Protein AF-A0A6P0RK32-F1 (afdb_monomer_lite)

pLDDT: mean 91.12, std 11.49, range [54.72, 98.62]

Structure (mmCIF, N/CA/C/O backbone):
data_AF-A0A6P0RK32-F1
#
_entry.id   AF-A0A6P0RK32-F1
#
loop_
_atom_site.group_PDB
_atom_site.id
_atom_site.type_symbol
_atom_site.label_atom_id
_atom_site.label_alt_id
_atom_site.label_comp_id
_atom_site.label_asym_id
_atom_site.label_entity_id
_atom_site.label_seq_id
_atom_site.pdbx_PDB_ins_code
_atom_site.Cartn_x
_atom_site.Cartn_y
_atom_site.Cartn_z
_atom_site.occupancy
_atom_site.B_iso_or_equiv
_atom_site.auth_seq_id
_atom_site.auth_comp_id
_atom_site.auth_asym_id
_atom_site.auth_atom_id
_atom_site.pdbx_PDB_model_num
ATOM 1 N N . MET A 1 1 ? 32.898 0.483 -22.674 1.00 54.72 1 MET A N 1
ATOM 2 C CA . MET A 1 1 ? 32.449 -0.875 -22.302 1.00 54.72 1 MET A CA 1
ATOM 3 C C . MET A 1 1 ? 31.187 -0.738 -21.471 1.00 54.72 1 MET A C 1
ATOM 5 O O . MET A 1 1 ? 31.265 -0.201 -20.374 1.00 54.72 1 MET A O 1
ATOM 9 N N . VAL A 1 2 ? 30.035 -1.133 -22.010 1.00 64.50 2 VAL A N 1
ATOM 10 C CA . VAL A 1 2 ? 28.781 -1.218 -21.248 1.00 64.50 2 VAL A CA 1
ATOM 11 C C . VAL A 1 2 ? 28.784 -2.582 -20.560 1.00 64.50 2 VAL A C 1
ATOM 13 O O . VAL A 1 2 ? 29.000 -3.591 -21.225 1.00 64.50 2 VAL A O 1
ATOM 16 N N . ARG A 1 3 ? 28.641 -2.616 -19.231 1.00 71.50 3 ARG A N 1
ATOM 17 C CA . ARG A 1 3 ? 28.417 -3.870 -18.501 1.00 71.50 3 ARG A CA 1
ATOM 18 C C . ARG A 1 3 ? 26.940 -4.228 -18.642 1.00 71.50 3 ARG A C 1
ATOM 20 O O . ARG A 1 3 ? 26.093 -3.480 -18.162 1.00 71.50 3 ARG A O 1
ATOM 27 N N . GLU A 1 4 ? 26.662 -5.352 -19.289 1.00 64.00 4 GLU A N 1
ATOM 28 C CA . GLU A 1 4 ? 25.373 -6.042 -19.208 1.00 64.00 4 GLU A CA 1
ATOM 29 C C . GLU A 1 4 ? 25.201 -6.497 -17.751 1.00 64.00 4 GLU A C 1
ATOM 31 O O . GLU A 1 4 ? 25.860 -7.428 -17.293 1.00 64.00 4 GLU A O 1
ATOM 36 N N . LEU A 1 5 ? 24.409 -5.756 -16.978 1.00 75.44 5 LEU A N 1
ATOM 37 C CA . LEU A 1 5 ? 23.974 -6.188 -15.654 1.00 75.44 5 LEU A CA 1
ATOM 38 C C . LEU A 1 5 ? 22.704 -7.011 -15.850 1.00 75.44 5 LEU A C 1
ATOM 40 O O . LEU A 1 5 ? 21.728 -6.492 -16.397 1.00 75.44 5 LEU A O 1
ATOM 44 N N . GLU A 1 6 ? 22.699 -8.259 -15.382 1.00 63.50 6 GLU A N 1
ATOM 45 C CA . GLU A 1 6 ? 21.464 -9.035 -15.274 1.00 63.50 6 GLU A CA 1
ATOM 46 C C . GLU A 1 6 ? 20.484 -8.267 -14.380 1.00 63.50 6 GLU A C 1
ATOM 48 O O . GLU A 1 6 ? 20.678 -8.118 -13.171 1.00 63.50 6 GLU A O 1
ATOM 53 N N . LYS A 1 7 ? 19.429 -7.720 -14.990 1.00 60.91 7 LYS A N 1
ATOM 54 C CA . LYS A 1 7 ? 18.332 -7.108 -14.248 1.00 60.91 7 LYS A CA 1
ATOM 55 C C . LYS A 1 7 ? 17.497 -8.227 -13.650 1.00 60.91 7 LYS A C 1
ATOM 57 O O . LYS A 1 7 ? 16.628 -8.777 -14.320 1.00 60.91 7 LYS A O 1
ATOM 62 N N . VAL A 1 8 ? 17.734 -8.532 -12.380 1.00 57.53 8 VAL A N 1
ATOM 63 C CA . VAL A 1 8 ? 16.809 -9.347 -11.592 1.00 57.53 8 VAL A CA 1
ATOM 64 C C . VAL A 1 8 ? 15.487 -8.581 -11.507 1.00 57.53 8 VAL A C 1
ATOM 66 O O . VAL A 1 8 ? 15.381 -7.570 -10.813 1.00 57.53 8 VAL A O 1
ATOM 69 N N . HIS A 1 9 ? 14.487 -9.013 -12.275 1.00 57.72 9 HIS A N 1
ATOM 70 C CA . HIS A 1 9 ? 13.155 -8.416 -12.271 1.00 57.72 9 HIS A CA 1
ATOM 71 C C . HIS A 1 9 ? 12.365 -8.979 -11.084 1.00 57.72 9 HIS A C 1
ATOM 73 O O . HIS A 1 9 ? 11.516 -9.848 -11.236 1.00 57.72 9 HIS A O 1
ATOM 79 N N . GLN A 1 10 ? 12.684 -8.531 -9.869 1.00 60.22 10 GLN A N 1
ATOM 80 C CA . GLN A 1 10 ? 11.804 -8.752 -8.723 1.00 60.22 10 GLN A CA 1
ATOM 81 C C . GLN A 1 10 ? 10.704 -7.694 -8.765 1.00 60.22 10 GLN A C 1
ATOM 83 O O . GLN A 1 10 ? 10.923 -6.539 -8.400 1.00 60.22 10 GLN A O 1
ATOM 88 N N . THR A 1 11 ? 9.527 -8.068 -9.261 1.00 67.00 11 THR A N 1
ATOM 89 C CA . THR A 1 11 ? 8.356 -7.190 -9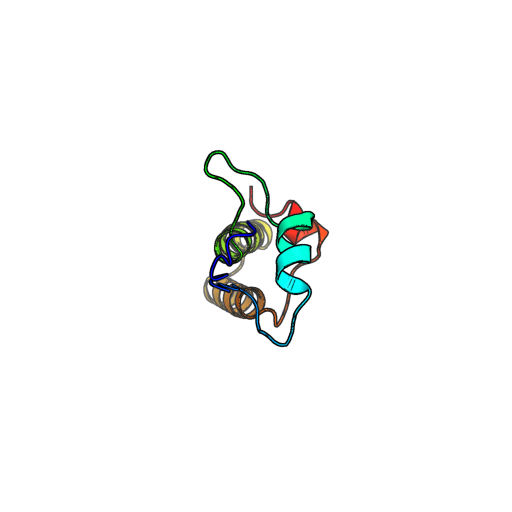.232 1.00 67.00 11 THR A CA 1
ATOM 90 C C . THR A 1 11 ? 7.347 -7.692 -8.215 1.00 67.00 11 THR A C 1
ATOM 92 O O . THR A 1 11 ? 6.834 -8.798 -8.326 1.00 67.00 11 THR A O 1
ATOM 95 N N . GLU A 1 12 ? 6.996 -6.835 -7.256 1.00 82.31 12 GLU A N 1
ATOM 96 C CA . GLU A 1 12 ? 5.873 -7.040 -6.320 1.00 82.31 12 GLU A CA 1
ATOM 97 C C . GLU A 1 12 ? 4.501 -7.005 -7.025 1.00 82.31 12 GLU A C 1
ATOM 99 O O . GLU A 1 12 ? 3.458 -7.179 -6.402 1.00 82.31 12 GLU A O 1
ATOM 104 N N . PHE A 1 13 ? 4.496 -6.756 -8.337 1.00 90.38 13 PHE A N 1
ATOM 105 C CA . PHE A 1 13 ? 3.314 -6.527 -9.151 1.00 90.38 13 PHE A CA 1
ATOM 106 C C . PHE A 1 13 ? 3.226 -7.561 -10.282 1.00 90.38 13 PHE A C 1
ATOM 108 O O . PHE A 1 13 ? 4.269 -8.009 -10.769 1.00 90.38 13 PHE A O 1
ATOM 115 N N . PRO A 1 14 ? 2.007 -7.915 -10.735 1.00 88.75 14 PRO A N 1
ATOM 116 C CA . PRO A 1 14 ? 1.814 -8.844 -11.845 1.00 88.75 14 PRO A CA 1
ATOM 117 C C . PRO A 1 14 ? 2.471 -8.358 -13.142 1.00 88.75 14 PRO A C 1
ATOM 119 O O . PRO A 1 14 ? 2.404 -7.172 -13.463 1.00 88.75 14 PRO A O 1
ATOM 122 N N . GLU A 1 15 ? 2.995 -9.284 -13.951 1.00 88.38 15 GLU A N 1
ATOM 123 C CA . GLU A 1 15 ? 3.577 -8.979 -15.273 1.00 88.38 15 GLU A CA 1
ATOM 124 C C . GLU A 1 15 ? 2.581 -8.292 -16.220 1.00 88.38 15 GLU A C 1
ATOM 126 O O . GLU A 1 15 ? 2.955 -7.469 -17.053 1.00 88.38 15 GLU A O 1
ATOM 131 N N . THR A 1 16 ? 1.285 -8.565 -16.047 1.00 91.31 16 THR A N 1
ATOM 132 C CA . THR A 1 16 ? 0.201 -7.919 -16.800 1.00 91.31 16 THR A CA 1
ATOM 133 C C . THR A 1 16 ? 0.035 -6.429 -16.475 1.00 91.31 16 THR A C 1
ATOM 135 O O . THR A 1 16 ? -0.762 -5.754 -17.122 1.00 91.31 16 THR A O 1
ATOM 138 N N . ALA A 1 17 ? 0.749 -5.903 -15.473 1.00 90.31 17 ALA A N 1
ATOM 139 C CA . ALA A 1 17 ? 0.705 -4.512 -15.037 1.00 90.31 17 ALA A CA 1
ATOM 140 C C . ALA A 1 17 ? 2.092 -3.839 -15.169 1.00 90.31 17 ALA A C 1
ATOM 142 O O . ALA A 1 17 ? 2.704 -3.464 -14.166 1.00 90.31 17 ALA A O 1
ATOM 143 N N . PRO A 1 18 ? 2.593 -3.621 -16.402 1.00 90.62 18 PRO A N 1
ATOM 144 C CA . PRO A 1 18 ? 3.970 -3.171 -16.650 1.00 90.62 18 PRO A CA 1
ATOM 145 C C . PRO A 1 18 ? 4.291 -1.786 -16.064 1.00 90.62 18 PRO A C 1
ATOM 147 O O . PRO A 1 18 ? 5.450 -1.451 -15.831 1.00 90.62 18 PRO A O 1
ATOM 150 N N . THR A 1 19 ? 3.271 -0.964 -15.809 1.00 94.31 19 THR A N 1
ATOM 151 C CA . THR A 1 19 ? 3.422 0.371 -15.217 1.00 94.31 19 THR A CA 1
ATOM 152 C C . THR A 1 19 ? 3.211 0.395 -13.703 1.00 94.31 19 THR A C 1
ATOM 154 O O . THR A 1 19 ? 3.455 1.433 -13.090 1.00 94.31 19 THR A O 1
ATOM 157 N N . ALA A 1 20 ? 2.804 -0.712 -13.071 1.00 93.25 20 ALA A N 1
ATOM 158 C CA . ALA A 1 20 ? 2.476 -0.730 -11.645 1.00 93.25 20 ALA A CA 1
ATOM 159 C C . ALA A 1 20 ? 3.686 -0.386 -10.770 1.00 93.25 20 ALA A C 1
ATOM 161 O O . ALA A 1 20 ? 3.589 0.498 -9.926 1.00 93.25 20 ALA A O 1
ATOM 162 N N . ASN A 1 21 ? 4.839 -1.005 -11.034 1.00 93.44 21 ASN A N 1
ATOM 163 C CA . ASN A 1 21 ? 6.073 -0.752 -10.291 1.00 93.44 21 ASN A CA 1
ATOM 164 C C . ASN A 1 21 ? 6.499 0.738 -10.342 1.00 93.44 21 ASN A C 1
ATOM 166 O O . ASN A 1 21 ? 6.552 1.378 -9.286 1.00 93.44 21 ASN A O 1
ATOM 170 N N . PRO A 1 22 ? 6.709 1.362 -11.523 1.00 94.56 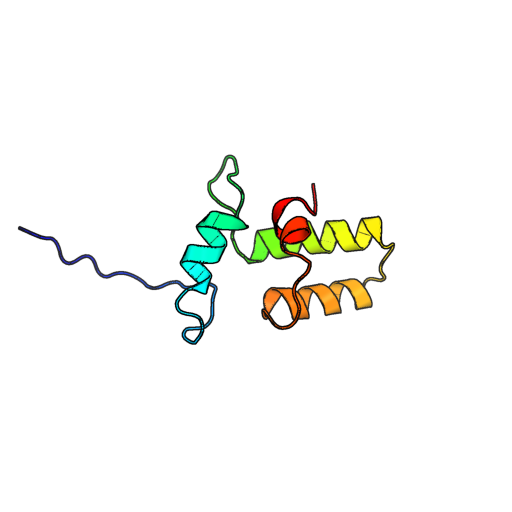22 PRO A N 1
ATOM 171 C CA . PRO A 1 22 ? 7.106 2.767 -11.565 1.00 94.56 22 PRO A CA 1
ATOM 172 C C . PRO A 1 22 ? 6.032 3.717 -11.017 1.00 94.56 22 PRO A C 1
ATOM 174 O O . PRO A 1 22 ? 6.387 4.736 -10.428 1.00 94.56 22 PRO A O 1
ATOM 177 N N . VAL A 1 23 ? 4.735 3.415 -11.175 1.00 95.50 23 VAL A N 1
ATOM 178 C CA . VAL A 1 23 ? 3.644 4.230 -10.607 1.00 95.50 23 VAL A CA 1
ATOM 179 C C . VAL A 1 23 ? 3.613 4.134 -9.082 1.00 95.50 23 VAL A C 1
ATOM 181 O O . VAL A 1 23 ? 3.515 5.160 -8.410 1.00 95.50 23 VAL A O 1
ATOM 184 N N . PHE A 1 24 ? 3.745 2.932 -8.525 1.00 96.56 24 PHE A N 1
ATOM 185 C CA . PHE A 1 24 ? 3.745 2.714 -7.084 1.00 96.56 24 PHE A CA 1
ATOM 186 C C . PHE A 1 24 ? 4.877 3.486 -6.402 1.00 96.56 24 PHE A C 1
ATOM 188 O O . PHE A 1 24 ? 4.622 4.321 -5.526 1.00 96.56 24 PHE A O 1
ATOM 195 N N . TYR A 1 25 ? 6.115 3.284 -6.862 1.00 95.50 25 TYR A N 1
ATOM 196 C CA . TYR A 1 25 ? 7.283 3.895 -6.234 1.00 95.50 25 TYR A CA 1
ATOM 197 C C . TYR A 1 25 ? 7.357 5.412 -6.419 1.00 95.50 25 TYR A C 1
ATOM 199 O O . TYR A 1 25 ? 7.961 6.090 -5.591 1.00 95.50 25 TYR A O 1
ATOM 207 N N . ARG A 1 26 ? 6.734 5.985 -7.457 1.00 96.12 26 ARG A N 1
ATOM 208 C CA . ARG A 1 26 ? 6.705 7.447 -7.645 1.00 96.12 26 ARG A CA 1
ATOM 209 C C . ARG A 1 26 ? 5.532 8.147 -6.954 1.00 96.12 26 ARG A C 1
ATOM 211 O O . ARG A 1 26 ? 5.542 9.374 -6.904 1.00 96.12 26 ARG A O 1
ATOM 218 N N . THR A 1 27 ? 4.513 7.420 -6.484 1.00 96.69 27 THR A N 1
ATOM 219 C CA . THR A 1 27 ? 3.253 8.035 -6.019 1.00 96.69 27 THR A CA 1
ATOM 220 C C . THR A 1 27 ? 2.789 7.583 -4.636 1.00 96.69 27 THR A C 1
ATOM 222 O O . THR A 1 27 ? 2.304 8.428 -3.892 1.00 96.69 27 THR A O 1
ATOM 225 N N . TYR A 1 28 ? 2.919 6.305 -4.271 1.00 97.19 28 TYR A N 1
ATOM 226 C CA . TYR A 1 28 ? 2.298 5.770 -3.045 1.00 97.19 28 TYR A CA 1
ATOM 227 C C . TYR A 1 28 ? 3.299 5.273 -2.008 1.00 97.19 28 TYR A C 1
ATOM 229 O O . TYR A 1 28 ? 3.038 5.396 -0.815 1.00 97.19 28 TYR A O 1
ATOM 237 N N . SER A 1 29 ? 4.444 4.762 -2.457 1.00 96.75 29 SER A N 1
ATOM 238 C CA . SER A 1 29 ? 5.545 4.379 -1.579 1.00 96.75 29 SER A CA 1
ATOM 239 C C . SER A 1 29 ? 6.154 5.624 -0.932 1.00 96.75 29 SER A C 1
ATOM 241 O O . SER A 1 29 ? 6.676 6.490 -1.643 1.00 96.75 29 SER A O 1
ATOM 243 N N . ARG A 1 30 ? 6.096 5.760 0.393 1.00 95.88 30 ARG A N 1
ATOM 244 C CA . ARG A 1 30 ? 6.757 6.861 1.109 1.00 95.88 30 ARG A CA 1
ATOM 245 C C . ARG A 1 30 ? 8.240 6.569 1.308 1.00 95.88 30 ARG A C 1
ATOM 247 O O . ARG A 1 30 ? 8.685 5.426 1.257 1.00 95.88 30 ARG A O 1
ATOM 254 N N . LYS A 1 31 ? 9.015 7.629 1.536 1.00 95.56 31 LYS A N 1
ATOM 255 C CA . LYS A 1 31 ? 10.407 7.511 1.976 1.00 95.56 31 LYS A CA 1
ATOM 256 C C . LYS A 1 31 ? 10.432 7.340 3.496 1.00 95.56 31 LYS A C 1
ATOM 258 O O . LYS A 1 31 ? 9.837 8.150 4.201 1.00 95.56 31 LYS A O 1
ATOM 263 N N . THR A 1 32 ? 11.133 6.321 3.966 1.00 91.38 32 THR A N 1
ATOM 264 C CA . THR A 1 32 ? 11.406 6.020 5.374 1.00 91.38 32 THR A CA 1
ATOM 265 C C . THR A 1 32 ? 12.897 6.231 5.662 1.00 91.38 32 THR A C 1
ATOM 267 O O . THR A 1 32 ? 13.677 6.568 4.766 1.00 91.38 32 THR A O 1
ATOM 270 N N . GLU A 1 33 ? 13.314 6.037 6.913 1.00 93.44 33 GLU A N 1
ATOM 271 C CA . GLU A 1 33 ? 14.736 6.072 7.288 1.00 93.44 33 GLU A CA 1
ATOM 272 C C . GLU A 1 33 ? 15.544 4.948 6.624 1.00 93.44 33 GLU A C 1
ATO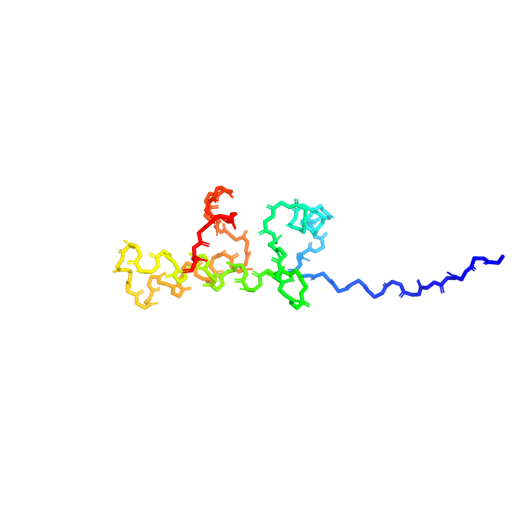M 274 O O . GLU A 1 33 ? 16.714 5.131 6.295 1.00 93.44 33 GLU A O 1
ATOM 279 N N . THR A 1 34 ? 14.908 3.799 6.382 1.00 91.62 34 THR A N 1
ATOM 280 C CA . THR A 1 34 ? 15.536 2.591 5.829 1.00 91.62 34 THR A CA 1
ATOM 281 C C . THR A 1 34 ? 15.411 2.476 4.312 1.00 91.62 34 THR A C 1
ATOM 283 O O . THR A 1 34 ? 16.073 1.634 3.708 1.00 91.62 34 THR A O 1
ATOM 286 N N . GLY A 1 35 ? 14.600 3.318 3.666 1.00 93.81 35 GLY A N 1
ATOM 287 C CA . GLY A 1 35 ? 14.432 3.288 2.220 1.00 93.81 35 GLY A CA 1
ATOM 288 C C . GLY A 1 35 ? 13.072 3.789 1.762 1.00 93.81 35 GLY A C 1
ATOM 289 O O . GLY A 1 35 ? 12.640 4.885 2.111 1.00 93.81 35 GLY A O 1
ATOM 290 N N . ARG A 1 36 ? 12.432 3.019 0.889 1.00 95.06 36 ARG A N 1
ATOM 291 C CA . ARG A 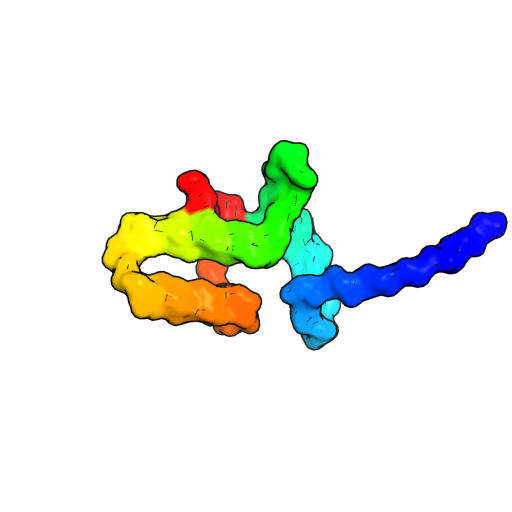1 36 ? 11.082 3.280 0.393 1.00 95.06 36 ARG A CA 1
ATOM 292 C C . ARG A 1 36 ? 10.167 2.152 0.843 1.00 95.06 36 ARG A C 1
ATOM 294 O O . ARG A 1 36 ? 10.612 1.012 0.854 1.00 95.06 36 ARG A O 1
ATOM 301 N N . GLU A 1 37 ? 8.917 2.476 1.154 1.00 96.06 37 GLU A N 1
ATOM 302 C CA . GLU A 1 37 ? 7.913 1.465 1.498 1.00 96.06 37 GLU A CA 1
ATOM 303 C C . GLU A 1 37 ? 7.719 0.470 0.341 1.00 96.06 37 GLU A C 1
ATOM 305 O O . GLU A 1 37 ? 7.558 0.874 -0.818 1.00 96.06 37 GLU A O 1
ATOM 310 N N . THR A 1 38 ? 7.691 -0.811 0.682 1.00 95.38 38 THR A N 1
ATOM 311 C CA . THR A 1 38 ? 7.222 -1.937 -0.135 1.00 95.38 38 THR A CA 1
ATOM 312 C C . THR A 1 38 ? 5.698 -1.919 -0.269 1.00 95.38 38 THR A C 1
ATOM 314 O O . THR A 1 38 ? 4.996 -1.207 0.461 1.00 95.38 38 THR A O 1
ATOM 317 N N . TRP A 1 39 ? 5.146 -2.710 -1.193 1.00 96.00 39 TRP A N 1
ATOM 318 C CA . TRP A 1 39 ? 3.690 -2.812 -1.339 1.00 96.00 39 TRP A CA 1
ATOM 319 C C . TRP A 1 39 ? 3.019 -3.365 -0.074 1.00 96.00 39 TRP A C 1
ATOM 321 O O . TRP A 1 39 ? 1.962 -2.874 0.335 1.00 96.00 39 TRP A O 1
ATOM 331 N N . THR A 1 40 ? 3.661 -4.338 0.575 1.00 95.88 40 THR A N 1
ATOM 332 C CA . THR A 1 40 ? 3.192 -4.935 1.832 1.00 95.88 40 THR A CA 1
ATOM 333 C C . THR A 1 40 ? 3.131 -3.900 2.952 1.00 95.88 40 THR A C 1
ATOM 335 O O . THR A 1 40 ? 2.083 -3.756 3.572 1.00 95.88 40 THR A O 1
ATOM 338 N N . GLU A 1 41 ? 4.181 -3.096 3.146 1.00 96.31 41 GLU A N 1
ATOM 339 C CA . GLU A 1 41 ? 4.199 -2.049 4.184 1.00 96.31 41 GLU A CA 1
ATOM 340 C C . GLU A 1 41 ? 3.104 -0.992 3.960 1.00 96.31 41 GLU A C 1
ATOM 342 O O . GLU A 1 41 ? 2.459 -0.537 4.910 1.00 96.31 41 GLU A O 1
ATOM 347 N N . VAL A 1 42 ? 2.828 -0.633 2.698 1.00 97.12 42 VAL A N 1
ATOM 348 C CA . VAL A 1 42 ? 1.704 0.258 2.366 1.00 97.12 42 VAL A CA 1
ATOM 349 C C . VAL A 1 42 ? 0.363 -0.389 2.713 1.00 97.12 42 VAL A C 1
ATOM 351 O O . VAL A 1 42 ? -0.516 0.291 3.255 1.00 97.12 42 VAL A O 1
ATOM 354 N N . CYS A 1 43 ? 0.184 -1.684 2.436 1.00 97.50 43 CYS A N 1
ATOM 355 C CA . CYS A 1 43 ? -1.014 -2.417 2.848 1.00 97.50 43 CYS A CA 1
ATOM 356 C C . CYS A 1 43 ? -1.164 -2.433 4.369 1.00 97.50 43 CYS A C 1
ATOM 358 O O . CYS A 1 43 ? -2.218 -2.040 4.866 1.00 97.50 43 CYS A O 1
ATOM 360 N N . ASP A 1 44 ? -0.107 -2.782 5.098 1.00 97.38 44 ASP A N 1
ATOM 361 C CA . ASP A 1 44 ? -0.114 -2.853 6.557 1.00 97.38 44 ASP A CA 1
ATOM 362 C C . ASP A 1 44 ? -0.563 -1.525 7.170 1.00 97.38 44 ASP A C 1
ATOM 364 O O . ASP A 1 44 ? -1.538 -1.490 7.925 1.00 97.38 44 ASP A O 1
ATOM 368 N N . ARG A 1 45 ? 0.071 -0.400 6.803 1.00 97.12 45 ARG A N 1
ATOM 369 C CA . ARG A 1 45 ? -0.302 0.894 7.396 1.00 97.12 45 ARG A CA 1
ATOM 370 C C . ARG A 1 45 ? -1.723 1.307 7.028 1.00 97.12 45 ARG A C 1
ATOM 372 O O . ARG A 1 45 ? -2.498 1.718 7.889 1.00 97.12 45 ARG A O 1
ATOM 379 N N . THR A 1 46 ? -2.098 1.198 5.755 1.00 98.06 46 THR A N 1
ATOM 380 C CA . THR A 1 46 ? -3.380 1.746 5.284 1.00 98.06 46 THR A CA 1
ATOM 381 C C . THR A 1 46 ? -4.564 0.956 5.814 1.00 98.06 46 THR A C 1
ATOM 383 O O . THR A 1 46 ? -5.583 1.569 6.136 1.00 98.06 46 THR A O 1
ATOM 386 N N . ILE A 1 47 ? -4.429 -0.366 5.939 1.00 98.19 47 ILE A N 1
ATOM 387 C CA . ILE A 1 47 ? -5.473 -1.232 6.482 1.00 98.19 47 ILE A CA 1
ATOM 388 C C . ILE A 1 47 ? -5.552 -1.104 8.003 1.00 98.19 47 ILE A C 1
ATOM 390 O O . ILE A 1 47 ? -6.658 -0.970 8.521 1.00 98.19 47 ILE A O 1
ATOM 394 N N . ASN A 1 48 ? -4.423 -1.030 8.718 1.00 97.75 48 ASN A N 1
ATOM 395 C CA . ASN A 1 48 ? -4.440 -0.760 10.161 1.00 97.75 48 ASN A CA 1
ATOM 396 C C . ASN A 1 48 ? -5.095 0.594 10.478 1.00 97.75 48 ASN A C 1
ATOM 398 O O . ASN A 1 48 ? -5.942 0.674 11.367 1.00 97.75 48 ASN A O 1
ATOM 402 N N . GLY A 1 49 ? -4.800 1.632 9.689 1.00 97.44 49 GLY A N 1
ATOM 403 C CA . GLY A 1 49 ? -5.458 2.932 9.829 1.00 97.44 49 GLY A CA 1
ATOM 404 C C . GLY A 1 49 ? -6.969 2.879 9.569 1.00 97.44 49 GLY A C 1
ATOM 405 O O . GLY A 1 49 ? -7.730 3.560 10.252 1.00 97.44 49 GLY A O 1
ATOM 406 N N . LEU A 1 50 ? -7.431 2.069 8.605 1.00 97.06 50 LEU A N 1
ATOM 407 C CA . LEU A 1 50 ? -8.869 1.874 8.360 1.00 97.06 50 LEU A CA 1
ATOM 408 C C . LEU A 1 50 ? -9.537 1.071 9.471 1.00 97.06 50 LEU A C 1
ATOM 410 O O . LEU A 1 50 ? -10.654 1.407 9.852 1.00 97.06 50 LEU A O 1
ATOM 414 N N . ARG A 1 51 ? -8.862 0.045 9.999 1.00 97.75 51 ARG A N 1
ATOM 415 C CA . ARG A 1 51 ? -9.342 -0.737 11.140 1.00 97.75 51 ARG A CA 1
ATOM 416 C C . ARG A 1 51 ? -9.635 0.171 12.327 1.00 97.75 51 ARG A C 1
ATOM 418 O O . ARG A 1 51 ? -10.709 0.078 12.908 1.00 97.75 51 ARG A O 1
ATOM 425 N N . GLU A 1 52 ? -8.702 1.059 12.658 1.00 97.00 52 GLU A N 1
ATOM 426 C CA . GLU A 1 52 ? -8.841 1.982 13.788 1.00 97.00 52 GLU A CA 1
ATOM 427 C C . GLU A 1 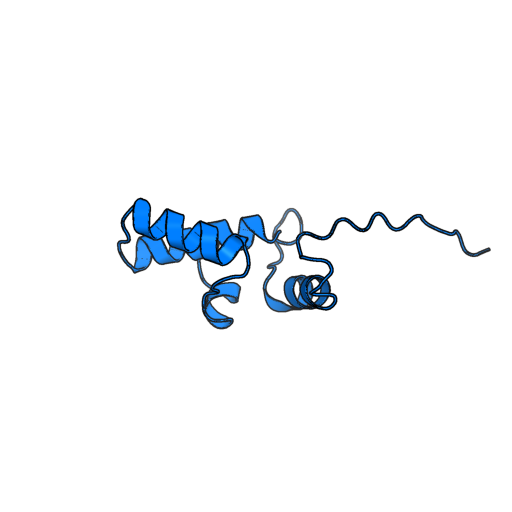52 ? -9.908 3.050 13.538 1.00 97.00 52 GLU A C 1
ATOM 429 O O . GLU A 1 52 ? -10.778 3.257 14.381 1.00 97.00 52 GLU A O 1
ATOM 434 N N . LEU A 1 53 ? -9.889 3.687 12.363 1.00 96.00 53 LEU A N 1
ATOM 435 C CA . LEU A 1 53 ? -10.847 4.738 12.012 1.00 96.00 53 LEU A CA 1
ATOM 436 C C . LEU A 1 53 ? -12.283 4.211 11.894 1.00 96.00 53 LEU A C 1
ATOM 438 O O . LEU A 1 53 ? -13.226 4.871 12.324 1.00 96.00 53 LEU A O 1
ATOM 442 N N . GLY A 1 54 ? -12.442 3.050 11.263 1.00 95.94 54 GLY A N 1
ATOM 443 C CA . GLY A 1 54 ? -13.732 2.434 10.967 1.00 95.94 54 GLY A CA 1
ATOM 444 C C . GLY A 1 54 ? -14.236 1.486 12.048 1.00 95.94 54 GLY A C 1
ATOM 445 O O . GLY A 1 54 ? -15.331 0.959 11.890 1.00 95.94 54 GLY A O 1
ATOM 446 N N . GLN A 1 55 ? -13.456 1.256 13.112 1.00 97.94 55 GLN A N 1
ATOM 447 C CA . GLN A 1 55 ? -13.750 0.270 14.161 1.00 97.94 55 GLN A CA 1
ATOM 448 C C . GLN A 1 55 ? -14.065 -1.119 13.582 1.00 97.94 55 GLN A C 1
ATOM 450 O O . GLN A 1 55 ? -15.000 -1.793 14.011 1.00 97.94 55 GLN A O 1
ATOM 455 N N . LEU A 1 56 ? -13.290 -1.520 12.571 1.00 98.19 56 LEU A N 1
ATOM 456 C CA . LEU A 1 56 ? -13.547 -2.740 11.812 1.00 98.19 56 LEU A CA 1
ATOM 457 C C . LEU A 1 56 ? -13.252 -3.983 12.647 1.00 98.19 56 LEU A C 1
ATOM 459 O O . LEU A 1 56 ? -12.305 -4.026 13.438 1.00 98.19 56 LEU A O 1
ATOM 463 N N . THR A 1 57 ? -14.033 -5.025 12.399 1.00 98.56 57 THR A N 1
ATOM 464 C CA . THR A 1 57 ? -13.789 -6.354 12.957 1.00 98.56 57 THR A CA 1
ATOM 465 C C . THR A 1 57 ? -12.511 -6.976 12.369 1.00 98.56 57 THR A C 1
ATOM 467 O O . THR A 1 57 ? -12.033 -6.556 11.302 1.00 98.56 57 THR A O 1
ATOM 470 N N . PRO A 1 58 ? -11.924 -7.987 13.035 1.00 98.25 58 PRO A N 1
ATOM 471 C CA . PRO A 1 58 ? -10.796 -8.735 12.482 1.00 98.25 58 PRO A CA 1
ATOM 472 C C . PRO A 1 58 ? -11.094 -9.331 11.101 1.00 98.25 58 PRO A C 1
ATOM 474 O O . PRO A 1 58 ? -10.249 -9.269 10.212 1.00 98.25 58 PRO A O 1
ATOM 477 N N . GLU A 1 59 ? -12.305 -9.847 10.895 1.00 98.62 59 GLU A N 1
ATOM 478 C CA . GLU A 1 59 ? -12.731 -10.484 9.649 1.00 98.62 59 GLU A CA 1
ATOM 479 C C . GLU A 1 59 ? -12.852 -9.472 8.501 1.00 98.62 59 GLU A C 1
ATOM 481 O O . GLU A 1 59 ? -12.417 -9.737 7.378 1.00 98.62 59 GLU A O 1
ATOM 486 N N . GLU A 1 60 ? -13.400 -8.287 8.778 1.00 98.44 60 GLU A N 1
ATOM 487 C CA . GLU A 1 60 ? -13.458 -7.187 7.808 1.00 98.44 60 GLU A CA 1
ATOM 488 C C . GLU A 1 60 ? -12.057 -6.688 7.453 1.00 98.44 60 GLU A C 1
ATOM 490 O O . GLU A 1 60 ? -11.751 -6.455 6.282 1.00 98.44 60 GLU A O 1
ATOM 495 N N . THR A 1 61 ? -11.186 -6.568 8.456 1.00 98.12 61 THR A N 1
ATOM 496 C CA . THR A 1 61 ? -9.797 -6.140 8.269 1.00 98.12 61 THR A CA 1
ATOM 497 C C . THR A 1 61 ? -9.024 -7.139 7.405 1.00 98.12 61 THR A C 1
ATOM 499 O O . THR A 1 61 ? -8.346 -6.722 6.465 1.00 98.12 61 THR A O 1
ATOM 502 N N . ASP A 1 62 ? -9.164 -8.445 7.662 1.00 98.44 62 ASP A N 1
ATOM 503 C CA . ASP A 1 62 ? -8.553 -9.503 6.846 1.00 98.44 62 ASP A CA 1
ATOM 504 C C . ASP A 1 62 ? -9.046 -9.452 5.396 1.00 98.44 62 ASP A C 1
ATOM 506 O O . ASP A 1 62 ? -8.247 -9.480 4.455 1.00 98.44 62 ASP A O 1
ATOM 510 N N . LEU A 1 63 ? -10.361 -9.314 5.193 1.00 98.44 63 LEU A N 1
ATOM 511 C CA . LEU A 1 63 ? -10.927 -9.204 3.854 1.00 98.44 63 LEU A CA 1
ATOM 512 C C . LEU A 1 63 ? -10.338 -8.007 3.099 1.00 98.44 63 LEU A C 1
ATOM 514 O O . LEU A 1 63 ? -9.883 -8.172 1.965 1.00 98.44 63 LEU A O 1
ATOM 518 N N . LEU A 1 64 ? -10.311 -6.821 3.716 1.00 98.19 64 LEU A N 1
ATOM 519 C CA . LEU A 1 64 ? -9.732 -5.628 3.096 1.00 98.19 64 LEU A CA 1
ATOM 520 C C . LEU A 1 64 ? -8.244 -5.812 2.791 1.00 98.19 64 LEU A C 1
ATOM 522 O O . LEU A 1 64 ? -7.798 -5.453 1.699 1.00 98.19 64 LEU A O 1
ATOM 526 N N . TYR A 1 65 ? -7.491 -6.419 3.708 1.00 98.25 65 TYR A N 1
ATOM 527 C CA . TYR A 1 65 ? -6.075 -6.707 3.511 1.00 98.25 65 TYR A CA 1
ATOM 528 C C . TYR A 1 65 ? -5.835 -7.619 2.308 1.00 98.25 65 TYR A C 1
ATOM 530 O O . TYR A 1 65 ? -5.022 -7.306 1.433 1.00 98.25 65 TYR A O 1
ATOM 538 N N . ARG A 1 66 ? -6.579 -8.726 2.204 1.00 98.12 66 ARG A N 1
ATOM 539 C CA . ARG A 1 66 ? -6.477 -9.651 1.066 1.00 98.12 66 ARG A CA 1
ATOM 540 C C . ARG A 1 66 ? -6.860 -8.973 -0.246 1.00 98.12 66 ARG A C 1
ATOM 542 O O . ARG A 1 66 ? -6.176 -9.160 -1.248 1.00 98.12 66 ARG A O 1
ATOM 549 N N . MET A 1 67 ? -7.919 -8.163 -0.253 1.00 98.25 67 MET A N 1
ATOM 550 C CA . MET A 1 67 ? -8.347 -7.460 -1.467 1.00 98.25 67 MET A CA 1
ATOM 551 C C . MET A 1 67 ? -7.338 -6.405 -1.921 1.00 98.25 67 MET A C 1
ATOM 553 O O . MET A 1 67 ? -7.088 -6.297 -3.126 1.00 98.25 67 MET A O 1
ATOM 557 N N . GLN A 1 68 ? -6.737 -5.662 -0.987 1.00 97.56 68 GLN A N 1
ATOM 558 C CA . GLN A 1 68 ? -5.738 -4.653 -1.322 1.00 97.56 68 GLN A CA 1
ATOM 559 C C . GLN A 1 68 ? -4.418 -5.295 -1.748 1.00 97.56 68 GLN A C 1
ATOM 561 O O . GLN A 1 68 ? -3.935 -4.987 -2.834 1.00 97.56 68 GLN A O 1
ATOM 566 N N . SER A 1 69 ? -3.880 -6.244 -0.977 1.00 95.69 69 SER A N 1
ATOM 567 C CA . SER A 1 69 ? -2.618 -6.928 -1.308 1.00 95.69 69 SER A CA 1
ATOM 568 C C . SER A 1 69 ? -2.651 -7.596 -2.688 1.00 95.69 69 SER A C 1
ATOM 570 O O . SER A 1 69 ? -1.672 -7.525 -3.426 1.00 95.69 69 SER A O 1
ATOM 572 N N . GLN A 1 70 ? -3.801 -8.148 -3.090 1.00 94.81 70 GLN A N 1
ATOM 573 C CA . GLN A 1 70 ? -4.017 -8.764 -4.406 1.00 94.81 70 GLN A CA 1
ATOM 574 C C . GLN A 1 70 ? -4.416 -7.780 -5.519 1.00 94.81 70 GLN A C 1
ATOM 576 O O . GLN A 1 70 ? -4.750 -8.214 -6.627 1.00 94.81 70 GLN A O 1
ATOM 581 N N . LEU A 1 71 ? -4.415 -6.470 -5.244 1.00 94.19 71 LEU A N 1
ATOM 582 C CA . LEU A 1 71 ? -4.782 -5.406 -6.186 1.00 94.19 71 LEU A CA 1
ATOM 583 C C . LEU A 1 71 ? -6.206 -5.570 -6.759 1.00 94.19 71 LEU A C 1
ATOM 585 O O . LEU A 1 71 ? -6.466 -5.212 -7.908 1.00 94.19 71 LEU A O 1
ATOM 589 N N . LYS A 1 72 ? -7.134 -6.145 -5.982 1.00 95.25 72 LYS A N 1
ATOM 590 C CA . LYS A 1 72 ? -8.532 -6.383 -6.391 1.00 95.25 72 LYS A CA 1
ATOM 591 C C . LYS A 1 72 ? -9.468 -5.261 -5.972 1.00 95.25 72 LYS A C 1
ATOM 593 O O . LYS A 1 72 ? -10.376 -4.920 -6.725 1.00 95.25 72 LYS A O 1
ATOM 598 N N . ALA A 1 73 ? -9.227 -4.670 -4.808 1.00 96.50 73 ALA A N 1
ATOM 599 C CA . ALA A 1 73 ? -9.892 -3.455 -4.364 1.00 96.50 73 ALA A CA 1
ATOM 600 C C . ALA A 1 73 ? -8.879 -2.582 -3.630 1.00 96.50 73 ALA A C 1
ATOM 602 O O . ALA A 1 73 ? -8.154 -3.063 -2.764 1.00 96.50 73 ALA A O 1
ATOM 603 N N . LEU A 1 74 ? -8.819 -1.305 -3.993 1.00 95.81 74 LEU A N 1
ATOM 604 C CA . LEU A 1 74 ? -7.879 -0.352 -3.420 1.00 95.81 74 LEU A CA 1
ATOM 605 C C . LEU A 1 74 ? -8.651 0.753 -2.712 1.00 95.81 74 LEU A C 1
ATOM 607 O O . LEU A 1 74 ? -9.690 1.212 -3.193 1.00 95.81 74 LEU A O 1
ATOM 611 N N . SER A 1 75 ? -8.104 1.222 -1.596 1.00 95.06 75 SER A N 1
ATOM 612 C CA . SER A 1 75 ? -8.516 2.501 -1.028 1.00 95.06 75 SER A CA 1
ATOM 613 C C . SER A 1 75 ? -8.206 3.653 -1.999 1.00 95.06 75 SER A C 1
ATOM 615 O O . SER A 1 75 ? -7.450 3.508 -2.964 1.00 95.06 75 SER A O 1
ATOM 617 N N . SER A 1 76 ? -8.814 4.823 -1.771 1.00 96.81 76 SER A N 1
ATOM 618 C CA . SER A 1 76 ? -8.563 5.990 -2.627 1.00 96.81 76 SER A CA 1
ATOM 619 C C . SER A 1 76 ? -7.067 6.320 -2.696 1.00 96.81 76 SER A C 1
ATOM 621 O O . SER A 1 76 ? -6.341 6.157 -1.715 1.00 96.81 76 SER A O 1
ATOM 623 N N . GLY A 1 77 ? -6.600 6.874 -3.819 1.00 97.00 77 GLY A N 1
ATOM 624 C CA . GLY A 1 77 ? -5.191 7.264 -3.958 1.00 97.00 77 GLY A CA 1
ATOM 625 C C . GLY A 1 77 ? -4.716 8.224 -2.857 1.00 97.00 77 GLY A C 1
ATOM 626 O O . GLY A 1 77 ? -3.572 8.151 -2.413 1.00 97.00 77 GLY A O 1
ATOM 627 N N . ARG A 1 78 ? -5.617 9.078 -2.347 1.00 96.81 78 ARG A N 1
ATOM 628 C CA . ARG A 1 78 ? -5.358 9.937 -1.184 1.00 96.81 78 ARG A CA 1
ATOM 629 C C . ARG A 1 78 ? -5.028 9.106 0.055 1.00 96.81 78 ARG A C 1
ATOM 631 O O . ARG A 1 78 ? -4.057 9.429 0.735 1.00 96.81 78 ARG A O 1
ATOM 638 N N . TRP A 1 79 ? -5.819 8.074 0.344 1.00 97.62 79 TRP A N 1
ATOM 639 C CA . TRP A 1 79 ? -5.611 7.194 1.492 1.00 97.62 79 TRP A CA 1
ATOM 640 C C . TRP A 1 79 ? -4.369 6.317 1.326 1.00 97.62 79 TRP A C 1
ATOM 642 O O . TRP A 1 79 ? -3.571 6.233 2.253 1.00 97.62 79 TRP A O 1
ATOM 652 N N . LEU A 1 80 ? -4.111 5.781 0.130 1.00 97.44 80 LEU A N 1
ATOM 653 C CA . LEU A 1 80 ? -2.844 5.098 -0.161 1.00 97.44 80 LEU A CA 1
ATOM 654 C C . LEU A 1 80 ? -1.634 5.997 0.126 1.00 97.44 80 LEU A C 1
ATOM 656 O O . LEU A 1 80 ? -0.617 5.512 0.613 1.00 97.44 80 LEU A O 1
ATOM 660 N N . TRP A 1 81 ? -1.753 7.314 -0.087 1.00 96.50 81 TRP A N 1
ATOM 661 C CA . TRP A 1 81 ? -0.686 8.260 0.230 1.00 96.50 81 TRP A CA 1
ATOM 662 C C . TRP A 1 81 ? -0.598 8.661 1.708 1.00 96.50 81 TRP A C 1
ATOM 664 O O . TRP A 1 81 ? 0.513 8.664 2.215 1.00 96.50 81 TRP A O 1
ATOM 674 N N . VAL A 1 82 ? -1.685 8.985 2.432 1.00 94.88 82 VAL A N 1
ATOM 675 C CA . VAL A 1 82 ? -1.600 9.477 3.845 1.00 94.88 82 VAL A CA 1
ATOM 676 C C . VAL A 1 82 ? -2.210 8.593 4.927 1.00 94.88 82 VAL A C 1
ATOM 678 O O . VAL A 1 82 ? -1.966 8.845 6.099 1.00 94.88 82 VAL A O 1
ATOM 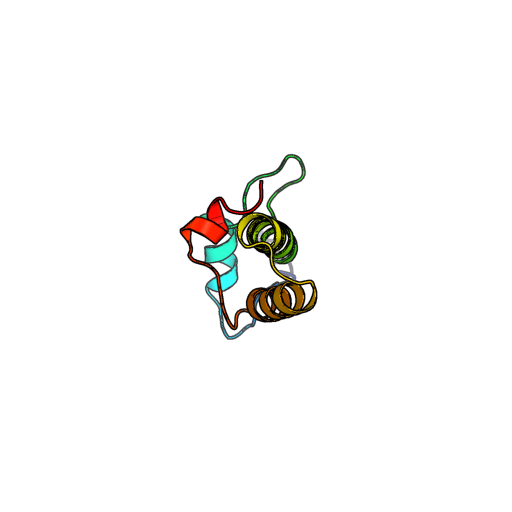681 N N . GLY A 1 83 ? -2.983 7.577 4.571 1.00 94.50 83 GLY A N 1
ATOM 682 C CA . GLY A 1 83 ? -3.622 6.688 5.538 1.00 94.50 83 GLY A CA 1
ATOM 683 C C . GLY A 1 83 ? -2.605 5.870 6.332 1.00 94.50 83 GLY A C 1
ATOM 684 O O . GLY A 1 83 ? -1.556 5.508 5.789 1.00 94.50 83 GLY A O 1
ATOM 685 N N . GLY A 1 84 ? -2.934 5.578 7.593 1.00 86.69 84 GLY A N 1
ATOM 686 C CA . GLY A 1 84 ? -2.098 4.784 8.497 1.00 86.69 84 GLY A CA 1
ATOM 687 C C . GLY A 1 84 ? -0.823 5.501 8.917 1.00 86.69 84 GLY A C 1
ATOM 688 O O . GLY A 1 84 ? 0.216 5.296 8.291 1.00 86.69 84 GLY A O 1
ATOM 689 N N . VAL A 1 85 ? -0.919 6.374 9.920 1.00 74.81 85 VAL A N 1
ATOM 690 C CA . VAL A 1 85 ? 0.235 7.027 10.561 1.00 74.81 85 VAL A CA 1
ATOM 691 C C . VAL A 1 85 ? 0.485 6.352 11.894 1.00 74.81 85 VAL A C 1
ATOM 693 O O . VAL A 1 85 ? -0.522 6.145 12.602 1.00 74.81 85 VAL A O 1
#

Sequence (85 aa):
MVRELEKVHQTEFPETAPTANPVFYRTYSRKTETGRETWTEVCDRTINGLRELGQLTPEETDLLYRMQSQLKALSSGRWLWVGGV

Foldseek 3Di:
DDDPDPPPPPDLDDPVCVCCVVCCQVQQWDADPVGTDDQLNLLVQLLVLCCVVVVDDPVRSVVSSVCSSNVNDDDDSVSSRDGGD

Radius of gyration: 15.22 Å; chains: 1; bounding box: 46×20×36 Å

Secondary structure (DSSP, 8-state):
-----------SS-TT-TTHHHHHHHHTPPB-SSSB--HHHHHHHHHHHHHHHHT--HHHHHHHHHHHHTTSS---HHHHHH---